Protein AF-A0A831WRN2-F1 (afdb_monomer_lite)

pLDDT: mean 83.91, std 13.07, range [43.44, 97.31]

Structure (mmCIF, N/CA/C/O backbone):
data_AF-A0A831WRN2-F1
#
_entry.id   AF-A0A831WRN2-F1
#
loop_
_atom_site.group_PDB
_atom_site.id
_atom_site.type_symbol
_atom_site.label_atom_id
_atom_site.label_alt_id
_atom_site.label_comp_id
_atom_site.label_asym_id
_atom_site.label_entity_id
_atom_site.label_seq_id
_atom_site.pdbx_PDB_ins_code
_atom_site.Cartn_x
_atom_site.Cartn_y
_atom_site.Cartn_z
_atom_site.occupancy
_atom_site.B_iso_or_equiv
_atom_site.auth_seq_id
_atom_site.auth_comp_id
_atom_site.auth_asym_id
_atom_site.auth_atom_id
_atom_site.pdbx_PDB_model_num
ATOM 1 N N . MET A 1 1 ? 3.976 18.367 -24.517 1.00 43.44 1 MET A N 1
ATOM 2 C CA . MET A 1 1 ? 3.892 17.268 -23.530 1.00 43.44 1 MET A CA 1
ATOM 3 C C . MET A 1 1 ? 2.485 17.280 -22.963 1.00 43.44 1 MET A C 1
ATOM 5 O O . MET A 1 1 ? 2.049 18.345 -22.553 1.00 43.44 1 MET A O 1
ATOM 9 N N . GLY A 1 2 ? 1.755 16.166 -23.034 1.00 56.31 2 GLY A N 1
ATOM 10 C CA . GLY A 1 2 ? 0.404 16.086 -22.470 1.00 56.31 2 GLY A CA 1
ATOM 11 C C . GLY A 1 2 ? 0.447 16.121 -20.943 1.00 56.31 2 GLY A C 1
ATOM 12 O O . GLY A 1 2 ? 1.352 15.547 -20.338 1.00 56.31 2 GLY A O 1
ATOM 13 N N . GLU A 1 3 ? -0.509 16.810 -20.330 1.00 64.31 3 GLU A N 1
ATOM 14 C CA . GLU A 1 3 ? -0.659 16.867 -18.879 1.00 64.31 3 GLU A CA 1
ATOM 15 C C . GLU A 1 3 ? -1.011 15.465 -18.352 1.00 64.31 3 GLU A C 1
ATOM 17 O O . GLU A 1 3 ? -1.988 14.845 -18.777 1.00 64.31 3 GLU A O 1
ATOM 22 N N . VAL A 1 4 ? -0.184 14.914 -17.460 1.00 64.31 4 VAL A N 1
ATOM 23 C CA . VAL A 1 4 ? -0.460 13.606 -16.853 1.00 64.31 4 VAL A CA 1
ATOM 24 C C . VAL A 1 4 ? -1.585 13.788 -15.839 1.00 64.31 4 VAL A C 1
ATOM 26 O O . VAL A 1 4 ? -1.354 14.272 -14.732 1.00 64.31 4 VAL A O 1
ATOM 29 N N . LEU A 1 5 ? -2.802 13.383 -16.210 1.00 68.38 5 LEU A N 1
ATOM 30 C CA . LEU A 1 5 ? -3.961 13.405 -15.319 1.00 68.38 5 LEU A CA 1
ATOM 31 C C . LEU A 1 5 ? -3.723 12.492 -14.109 1.00 68.38 5 LEU A C 1
ATOM 33 O O . LEU A 1 5 ? -3.653 11.267 -14.232 1.00 68.38 5 LEU A O 1
ATOM 37 N N . ARG A 1 6 ? -3.638 13.098 -12.925 1.00 71.69 6 ARG A N 1
ATOM 38 C CA . ARG A 1 6 ? -3.549 12.405 -11.635 1.00 71.69 6 ARG A CA 1
ATOM 39 C C . ARG A 1 6 ? -4.915 12.435 -10.967 1.00 71.69 6 ARG A C 1
ATOM 41 O O . ARG A 1 6 ? -5.541 13.489 -10.882 1.00 71.69 6 ARG A O 1
ATOM 48 N N . LYS A 1 7 ? -5.384 11.282 -10.486 1.00 81.31 7 LYS A N 1
ATOM 49 C CA . LYS A 1 7 ? -6.629 11.193 -9.710 1.00 81.31 7 LYS A CA 1
ATOM 50 C C . LYS A 1 7 ? -6.296 10.914 -8.255 1.00 81.31 7 LYS A C 1
ATOM 52 O O . LYS A 1 7 ? -5.617 9.933 -7.957 1.00 81.31 7 LYS A O 1
ATOM 57 N N . ILE A 1 8 ? -6.800 11.758 -7.361 1.00 82.50 8 ILE A N 1
ATOM 58 C CA . ILE A 1 8 ? -6.682 11.568 -5.915 1.00 82.50 8 ILE A CA 1
ATOM 59 C C . ILE A 1 8 ? -8.030 11.086 -5.393 1.00 82.50 8 ILE A C 1
ATOM 61 O O . ILE A 1 8 ? -9.056 11.724 -5.617 1.00 82.50 8 ILE A O 1
ATOM 65 N N . HIS A 1 9 ? -8.024 9.944 -4.711 1.00 85.25 9 HIS A N 1
ATOM 66 C CA . HIS A 1 9 ? -9.215 9.376 -4.086 1.00 85.25 9 HIS A CA 1
ATOM 67 C C . HIS A 1 9 ? -9.066 9.424 -2.570 1.00 85.25 9 HIS A C 1
ATOM 69 O O . HIS A 1 9 ? -8.009 9.065 -2.048 1.00 85.25 9 HIS A O 1
ATOM 75 N N . PHE A 1 10 ? -10.134 9.816 -1.877 1.00 86.94 10 PHE A N 1
ATOM 76 C CA . PHE A 1 10 ? -10.173 9.877 -0.420 1.00 86.94 10 PHE A CA 1
ATOM 77 C C . PHE A 1 10 ? -10.959 8.704 0.163 1.00 86.94 10 PHE A C 1
ATOM 79 O O . PHE A 1 10 ? -12.011 8.312 -0.350 1.00 86.94 10 PHE A O 1
ATOM 86 N N . TYR A 1 11 ? -10.440 8.157 1.255 1.00 89.88 11 TYR A N 1
ATOM 87 C CA . TYR A 1 11 ? -10.983 6.998 1.946 1.00 89.88 11 TYR A CA 1
ATOM 88 C C . TYR A 1 11 ? -11.046 7.262 3.445 1.00 89.88 11 TYR A C 1
ATOM 90 O O . TYR A 1 11 ? -10.141 7.883 3.993 1.00 89.88 11 TYR A O 1
ATOM 98 N N . GLN A 1 12 ? -12.073 6.753 4.111 1.00 91.00 12 GLN A N 1
ATOM 99 C CA . GLN A 1 12 ? -12.182 6.731 5.560 1.00 91.00 12 GLN A CA 1
ATOM 100 C C . GLN A 1 12 ? -11.511 5.474 6.112 1.00 91.00 12 GLN A C 1
ATOM 102 O O . GLN A 1 12 ? -11.745 4.370 5.618 1.00 91.00 12 GLN A O 1
ATOM 107 N N . VAL A 1 13 ? -10.719 5.644 7.165 1.00 91.31 13 VAL A N 1
ATOM 108 C CA . VAL A 1 13 ? -10.108 4.563 7.936 1.00 91.31 13 VAL A CA 1
ATOM 109 C C . VAL A 1 13 ? -10.985 4.275 9.154 1.00 91.31 13 VAL A C 1
ATOM 111 O O . VAL A 1 13 ? -11.385 5.180 9.885 1.00 91.31 13 VAL A O 1
ATOM 114 N N . VAL A 1 14 ? -11.320 3.009 9.368 1.00 93.25 14 VAL A N 1
ATOM 115 C CA . VAL A 1 14 ? -12.114 2.548 10.509 1.00 93.25 14 VAL A CA 1
ATOM 116 C C . VAL A 1 14 ? -11.396 1.374 11.151 1.00 93.25 14 VAL A C 1
ATOM 118 O O . VAL A 1 14 ? -11.059 0.402 10.480 1.00 93.25 14 VAL A O 1
ATOM 121 N N . TRP A 1 15 ? -11.185 1.447 12.460 1.00 94.94 15 TRP A N 1
ATOM 122 C CA . TRP A 1 15 ? -10.523 0.396 13.222 1.00 94.94 15 TRP A CA 1
ATOM 123 C C . TRP A 1 15 ? -11.564 -0.397 14.002 1.00 94.94 15 TRP A C 1
ATOM 125 O O . TRP A 1 15 ? -12.414 0.189 14.669 1.00 94.94 15 TRP A O 1
ATOM 135 N N . VAL A 1 16 ? -11.510 -1.721 13.912 1.00 95.94 16 VAL A N 1
ATOM 136 C CA . VAL A 1 16 ? -12.453 -2.626 14.573 1.00 95.94 16 VAL A CA 1
ATOM 137 C C . VAL A 1 16 ? -11.721 -3.352 15.690 1.00 95.94 16 VAL A C 1
ATOM 139 O O . VAL A 1 16 ? -10.750 -4.065 15.433 1.00 95.94 16 VAL A O 1
ATOM 142 N N . LYS A 1 17 ? -12.177 -3.170 16.927 1.00 95.56 17 LYS A N 1
ATOM 143 C CA . LYS A 1 17 ? -11.668 -3.874 18.108 1.00 95.56 17 LYS A CA 1
ATOM 144 C C . LYS A 1 17 ? -12.046 -5.356 18.098 1.00 95.56 17 LYS A C 1
ATOM 146 O O . LYS A 1 17 ? -12.903 -5.799 17.330 1.00 95.56 17 LYS A O 1
ATOM 151 N N . ASN A 1 18 ? -11.438 -6.127 18.995 1.00 90.50 18 ASN A N 1
ATOM 152 C CA . ASN A 1 18 ? -11.742 -7.550 19.170 1.00 90.50 18 ASN A CA 1
ATOM 153 C C . ASN A 1 18 ? -13.196 -7.813 19.583 1.00 90.50 18 ASN A C 1
ATOM 155 O O . ASN A 1 18 ? -13.799 -8.774 19.105 1.00 90.50 18 ASN A O 1
ATOM 159 N N . ASN A 1 19 ? -13.777 -6.918 20.383 1.00 92.19 19 ASN A N 1
ATOM 160 C CA . ASN A 1 19 ? -15.185 -6.957 20.783 1.00 92.19 19 ASN A CA 1
ATOM 161 C C . ASN A 1 19 ? -16.166 -6.481 19.686 1.00 92.19 19 ASN A C 1
ATOM 163 O O . ASN A 1 19 ? -17.372 -6.526 19.894 1.00 92.19 19 ASN A O 1
ATOM 167 N N . GLY A 1 20 ? -15.668 -6.041 18.523 1.00 93.12 20 GLY A N 1
ATOM 168 C CA . GLY A 1 20 ? -16.479 -5.558 17.402 1.00 93.12 20 GLY A CA 1
ATOM 169 C C . GLY A 1 20 ? -16.684 -4.041 17.353 1.00 93.12 20 GLY A C 1
ATOM 170 O O . GLY A 1 20 ? -17.152 -3.543 16.325 1.00 93.12 20 GLY A O 1
ATOM 171 N N . ASP A 1 21 ? -16.281 -3.299 18.388 1.00 94.94 21 ASP A N 1
ATOM 172 C CA . ASP A 1 21 ? -16.446 -1.845 18.423 1.00 94.94 21 ASP A CA 1
ATOM 173 C C . ASP A 1 21 ? -15.643 -1.162 17.317 1.00 94.94 21 ASP A C 1
ATOM 175 O O . ASP A 1 21 ? -14.472 -1.474 17.072 1.00 94.94 21 ASP A O 1
ATOM 179 N N . ARG A 1 22 ? -16.269 -0.174 16.674 1.00 93.81 22 ARG A N 1
ATOM 180 C CA . ARG A 1 22 ? -15.629 0.667 15.661 1.00 93.81 22 ARG A CA 1
ATOM 181 C C . ARG A 1 22 ? -15.100 1.931 16.307 1.00 93.81 22 ARG A C 1
ATOM 183 O O . ARG A 1 22 ? -15.864 2.706 16.873 1.00 93.81 22 ARG A O 1
ATOM 190 N N . ILE A 1 23 ? -13.799 2.157 16.181 1.00 92.38 23 ILE A N 1
ATOM 191 C CA . ILE A 1 23 ? -13.123 3.318 16.751 1.00 92.38 23 ILE A CA 1
ATOM 192 C C . ILE A 1 23 ? -12.290 4.053 15.705 1.00 92.38 23 ILE A C 1
ATOM 194 O O . ILE A 1 23 ? -11.900 3.511 14.668 1.00 92.38 23 ILE A O 1
ATOM 198 N N . GLN A 1 24 ? -11.996 5.309 16.019 1.00 88.81 24 GLN A N 1
ATOM 199 C CA . GLN A 1 24 ? -11.001 6.109 15.320 1.00 88.81 24 GLN A CA 1
ATOM 200 C C . GLN A 1 24 ? -9.694 6.084 16.113 1.00 88.81 24 GLN A C 1
ATOM 202 O O . GLN A 1 24 ? -9.701 6.043 17.346 1.00 88.81 24 GLN A O 1
ATOM 207 N N . LYS A 1 25 ? -8.567 6.080 15.405 1.00 90.12 25 LYS A N 1
ATOM 208 C CA . LYS A 1 25 ? -7.228 6.161 15.997 1.00 90.12 25 LYS A CA 1
ATOM 209 C C . LYS A 1 25 ? -6.577 7.462 15.553 1.00 90.12 25 LYS A C 1
ATOM 211 O O . LYS A 1 25 ? -6.910 7.993 14.501 1.00 90.12 25 LYS A O 1
ATOM 216 N N . ASN A 1 26 ? -5.664 7.979 16.366 1.00 87.25 26 ASN A N 1
ATOM 217 C CA . ASN A 1 26 ? -4.902 9.166 15.995 1.00 87.25 26 ASN A CA 1
ATOM 218 C C . ASN A 1 26 ? -3.859 8.835 14.915 1.00 87.25 26 ASN A C 1
ATOM 220 O O . ASN A 1 26 ? -3.516 7.670 14.696 1.00 87.25 26 ASN A O 1
ATOM 224 N N . ALA A 1 27 ? -3.338 9.873 14.260 1.00 83.69 27 ALA A N 1
ATOM 225 C CA . ALA A 1 27 ? -2.322 9.736 13.221 1.00 83.69 27 ALA A CA 1
ATOM 226 C C . ALA A 1 27 ? -1.100 8.939 13.717 1.00 83.69 27 ALA A C 1
ATOM 228 O O . ALA A 1 27 ? -0.675 7.997 13.054 1.00 83.69 27 ALA A O 1
ATOM 229 N N . GLN A 1 28 ? -0.616 9.221 14.934 1.00 87.75 28 GLN A N 1
ATOM 230 C CA . GLN A 1 28 ? 0.549 8.547 15.519 1.00 87.75 28 GLN A CA 1
ATOM 231 C C . GLN A 1 28 ? 0.400 7.023 15.592 1.00 87.75 28 GLN A C 1
ATOM 233 O O . GLN A 1 28 ? 1.336 6.298 15.264 1.00 87.75 28 GLN A O 1
ATOM 238 N N . PHE A 1 29 ? -0.766 6.521 16.002 1.00 90.94 29 PHE A N 1
ATOM 239 C CA . PHE A 1 29 ? -1.029 5.085 16.036 1.00 90.94 29 PHE A CA 1
ATOM 240 C C . PHE A 1 29 ? -0.893 4.466 14.642 1.00 90.94 29 PHE A C 1
ATOM 242 O O . PHE A 1 29 ? -0.238 3.438 14.486 1.00 90.94 29 PHE A O 1
ATOM 249 N N . ILE A 1 30 ? -1.473 5.109 13.623 1.00 89.81 30 ILE A N 1
ATOM 250 C CA . ILE A 1 30 ? -1.393 4.622 12.241 1.00 89.81 30 ILE A CA 1
ATOM 251 C C . ILE A 1 30 ? 0.050 4.658 11.749 1.00 89.81 30 ILE A C 1
ATOM 253 O O . ILE A 1 30 ? 0.515 3.683 11.165 1.00 89.81 30 ILE A O 1
ATOM 257 N N . HIS A 1 31 ? 0.774 5.743 12.025 1.00 88.50 31 HIS A N 1
ATOM 258 C CA . HIS A 1 31 ? 2.175 5.876 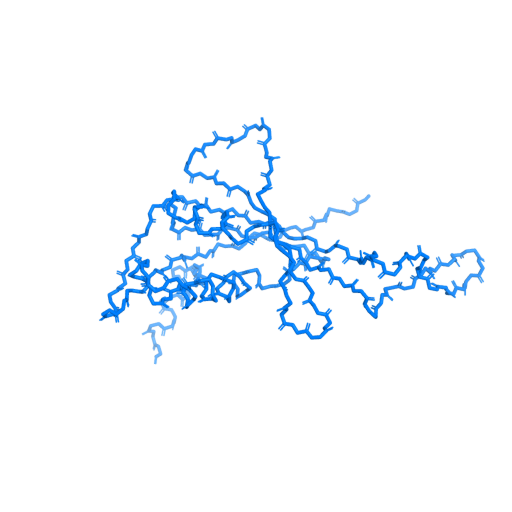11.644 1.00 88.50 31 HIS A CA 1
ATOM 259 C C . HIS A 1 31 ? 3.035 4.792 12.285 1.00 88.50 31 HIS A C 1
ATOM 261 O O . HIS A 1 31 ? 3.847 4.189 11.595 1.00 88.50 31 HIS A O 1
ATOM 267 N N . ASN A 1 32 ? 2.802 4.461 13.556 1.00 90.88 32 ASN A N 1
ATOM 268 C CA . ASN A 1 32 ? 3.500 3.363 14.218 1.00 90.88 32 ASN A CA 1
ATOM 269 C C . ASN A 1 32 ? 3.219 2.020 13.527 1.00 90.88 32 ASN A C 1
ATOM 271 O O . ASN A 1 32 ? 4.148 1.256 13.281 1.00 90.88 32 ASN A O 1
ATOM 275 N N . VAL A 1 33 ? 1.962 1.729 13.175 1.00 93.50 33 VAL A N 1
ATOM 276 C CA . VAL A 1 33 ? 1.613 0.505 12.433 1.00 93.50 33 VAL A CA 1
ATOM 277 C C . VAL A 1 33 ? 2.321 0.467 11.076 1.00 93.50 33 VAL A C 1
ATOM 279 O O . VAL A 1 33 ? 2.984 -0.515 10.759 1.00 93.50 33 VAL A O 1
ATOM 282 N N . LEU A 1 34 ? 2.234 1.543 10.290 1.00 92.12 34 LEU A N 1
ATOM 283 C CA . LEU A 1 34 ? 2.843 1.605 8.960 1.00 92.12 34 LEU A CA 1
ATOM 284 C C . LEU A 1 34 ? 4.371 1.540 9.014 1.00 92.12 34 LEU A C 1
ATOM 286 O O . LEU A 1 34 ? 4.966 0.878 8.170 1.00 92.12 34 LEU A O 1
ATOM 290 N N . SER A 1 35 ? 5.012 2.164 10.003 1.00 91.00 35 SER A N 1
ATOM 291 C CA . SER A 1 35 ? 6.465 2.096 10.194 1.00 91.00 35 SER A CA 1
ATOM 292 C C . SER A 1 35 ? 6.946 0.681 10.505 1.00 91.00 35 SER A C 1
ATOM 294 O O . SER A 1 35 ? 7.991 0.291 10.003 1.00 91.00 35 SER A O 1
ATOM 296 N N . ASN A 1 36 ? 6.175 -0.111 11.262 1.00 92.75 36 ASN A N 1
ATOM 297 C CA . ASN A 1 36 ? 6.520 -1.515 11.529 1.00 92.75 36 ASN A CA 1
ATOM 298 C C . ASN A 1 36 ? 6.401 -2.410 10.285 1.00 92.75 36 ASN A C 1
ATOM 300 O O . ASN A 1 36 ? 7.066 -3.437 10.203 1.00 92.75 36 ASN A O 1
ATOM 304 N N . ILE A 1 37 ? 5.562 -2.025 9.320 1.00 93.50 37 ILE A N 1
ATOM 305 C CA . ILE A 1 37 ? 5.396 -2.727 8.037 1.00 93.50 37 ILE A CA 1
ATOM 306 C C . ILE A 1 37 ? 6.423 -2.233 7.000 1.00 93.50 37 ILE A C 1
ATOM 308 O O . ILE A 1 37 ? 6.789 -2.958 6.077 1.00 93.50 37 ILE A O 1
ATOM 312 N N . SER A 1 38 ? 6.868 -0.981 7.125 1.00 92.44 38 SER A N 1
ATOM 313 C CA . SER A 1 38 ? 7.714 -0.308 6.138 1.00 92.44 38 SER A CA 1
ATOM 314 C C . SER A 1 38 ? 9.114 -0.919 6.040 1.00 92.44 38 SER A C 1
ATOM 316 O O . SER A 1 38 ? 9.645 -1.465 7.003 1.00 92.44 38 SER A O 1
ATOM 318 N N . GLY A 1 39 ? 9.733 -0.791 4.865 1.00 89.00 39 GLY A N 1
ATOM 319 C CA . GLY A 1 39 ? 11.089 -1.282 4.597 1.00 89.00 39 GLY A CA 1
ATOM 320 C C . GLY A 1 39 ? 11.181 -2.789 4.338 1.00 89.00 39 GLY A C 1
ATOM 321 O O . GLY A 1 39 ? 12.273 -3.299 4.100 1.00 89.00 39 GLY A O 1
ATOM 322 N N . GLN A 1 40 ? 10.055 -3.502 4.351 1.00 88.62 40 GLN A N 1
ATOM 323 C CA . GLN A 1 40 ? 9.996 -4.938 4.093 1.00 88.62 40 GLN A CA 1
ATOM 324 C C . GLN A 1 40 ? 9.533 -5.222 2.658 1.00 88.62 40 GLN A C 1
ATOM 326 O O . GLN A 1 40 ? 8.678 -4.516 2.117 1.00 88.62 40 GLN A O 1
ATOM 331 N N . LEU A 1 41 ? 10.081 -6.280 2.051 1.00 87.94 41 LEU A N 1
ATOM 332 C CA . LEU A 1 41 ? 9.567 -6.861 0.809 1.00 87.94 41 LEU A CA 1
ATOM 333 C C . LEU A 1 41 ? 8.488 -7.880 1.162 1.00 87.94 41 LEU A C 1
ATOM 335 O O . LEU A 1 41 ? 8.775 -8.909 1.769 1.00 87.94 41 LEU A O 1
ATOM 339 N N . ILE A 1 42 ? 7.245 -7.580 0.797 1.00 87.69 42 ILE A N 1
ATOM 340 C CA . ILE A 1 42 ? 6.081 -8.333 1.253 1.00 87.69 42 ILE A CA 1
ATOM 341 C C . ILE A 1 42 ? 5.487 -9.094 0.063 1.00 87.69 42 ILE A C 1
ATOM 343 O O . ILE A 1 42 ? 4.918 -8.461 -0.834 1.00 87.69 42 ILE A O 1
ATOM 347 N N . PRO A 1 43 ? 5.610 -10.432 0.021 1.00 84.56 43 PRO A N 1
ATOM 348 C CA . PRO A 1 43 ? 5.043 -11.230 -1.054 1.00 84.56 43 PRO A CA 1
ATOM 349 C C . PRO A 1 43 ? 3.521 -11.255 -0.922 1.00 84.56 43 PRO A C 1
ATOM 351 O O . PRO A 1 43 ? 2.980 -11.661 0.106 1.00 84.56 43 PRO A O 1
ATOM 354 N N . LYS A 1 44 ? 2.813 -10.809 -1.960 1.00 74.62 44 LYS A N 1
ATOM 355 C CA . LYS A 1 44 ? 1.347 -10.895 -2.011 1.00 74.62 44 LYS A CA 1
ATOM 356 C C . LYS A 1 44 ? 0.877 -12.152 -2.760 1.00 74.62 44 LYS A C 1
ATOM 358 O O . LYS A 1 44 ? -0.225 -12.640 -2.512 1.00 74.62 44 LYS A O 1
ATOM 363 N N . ASN A 1 45 ? 1.713 -12.653 -3.666 1.00 71.88 45 ASN A N 1
ATOM 364 C CA . ASN A 1 45 ? 1.527 -13.804 -4.550 1.00 71.88 45 ASN A CA 1
ATOM 365 C C . ASN A 1 45 ? 2.843 -14.046 -5.321 1.00 71.88 45 ASN A C 1
ATOM 367 O O . ASN A 1 45 ? 3.746 -13.212 -5.238 1.00 71.88 45 ASN A O 1
ATOM 371 N N . ASP A 1 46 ? 2.948 -15.152 -6.069 1.00 65.38 46 ASP A N 1
ATOM 372 C CA . ASP A 1 46 ? 4.196 -15.605 -6.722 1.00 65.38 46 ASP A CA 1
ATOM 373 C C . ASP A 1 46 ? 4.858 -14.571 -7.659 1.00 65.38 46 ASP A C 1
ATOM 375 O O . ASP A 1 46 ? 6.051 -14.681 -7.940 1.00 65.38 46 ASP A O 1
ATOM 379 N N . ASP A 1 47 ? 4.113 -13.544 -8.093 1.00 68.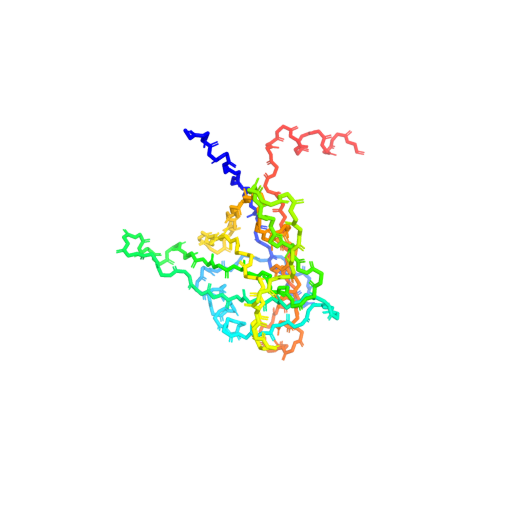38 47 ASP A N 1
ATOM 380 C CA . ASP A 1 47 ? 4.564 -12.547 -9.072 1.00 68.38 47 ASP A CA 1
ATOM 381 C C . ASP A 1 47 ? 4.478 -11.080 -8.592 1.00 68.38 47 ASP A C 1
ATOM 383 O O . ASP A 1 47 ? 4.844 -10.166 -9.338 1.00 68.38 47 ASP A O 1
ATOM 387 N N . GLU A 1 48 ? 3.994 -10.804 -7.369 1.00 76.56 48 GLU A N 1
ATOM 388 C CA . GLU A 1 48 ? 3.943 -9.432 -6.831 1.00 76.56 48 GLU A CA 1
ATOM 389 C C . GLU A 1 48 ? 4.632 -9.301 -5.470 1.00 76.56 48 GLU A C 1
ATOM 391 O O . GLU A 1 48 ? 4.141 -9.776 -4.441 1.00 76.56 48 GLU A O 1
ATOM 396 N N . LEU A 1 49 ? 5.721 -8.530 -5.454 1.00 88.81 49 LEU A N 1
ATOM 397 C CA . LEU A 1 49 ? 6.325 -8.018 -4.230 1.00 88.81 49 LEU A CA 1
ATOM 398 C C . LEU A 1 49 ? 5.799 -6.608 -3.961 1.00 88.81 49 LEU A C 1
ATOM 400 O O . LEU A 1 49 ? 5.813 -5.745 -4.842 1.00 88.81 49 LEU A O 1
ATOM 404 N N . LEU A 1 50 ? 5.328 -6.365 -2.742 1.00 92.00 50 LEU A N 1
ATOM 405 C CA . LEU A 1 50 ? 4.976 -5.031 -2.275 1.00 92.00 50 LEU A CA 1
ATOM 406 C C . LEU A 1 50 ? 6.100 -4.456 -1.424 1.00 92.00 50 LEU A C 1
ATOM 408 O O . LEU A 1 50 ? 6.686 -5.153 -0.602 1.00 92.00 50 LEU A O 1
ATOM 412 N N . TYR A 1 51 ? 6.349 -3.165 -1.599 1.00 93.50 51 TYR A N 1
ATOM 413 C CA . TYR A 1 51 ? 7.278 -2.407 -0.777 1.00 93.50 51 TYR A CA 1
ATOM 414 C C . TYR A 1 51 ? 6.587 -1.142 -0.279 1.00 93.50 51 TYR A C 1
ATOM 416 O O . TYR A 1 51 ? 6.046 -0.373 -1.075 1.00 93.50 51 TYR A O 1
ATOM 424 N N . LEU A 1 52 ? 6.558 -0.957 1.039 1.00 94.06 52 LEU A N 1
ATOM 425 C CA . LEU A 1 52 ? 5.986 0.215 1.696 1.00 94.06 52 LEU A CA 1
ATOM 426 C C . LEU A 1 52 ? 7.112 1.031 2.325 1.00 94.06 52 LEU A C 1
ATOM 428 O O . LEU A 1 52 ? 7.968 0.477 3.010 1.00 94.06 52 LEU A O 1
ATOM 432 N N . GLU A 1 53 ? 7.078 2.347 2.154 1.00 92.81 53 GLU A N 1
ATOM 433 C CA . GLU A 1 53 ? 8.042 3.240 2.790 1.00 92.81 53 GLU A CA 1
ATOM 434 C C . GLU A 1 53 ? 7.447 4.625 3.083 1.00 92.81 53 GLU A C 1
ATOM 436 O O . GLU A 1 53 ? 6.532 5.081 2.381 1.00 92.81 53 GLU A O 1
ATOM 441 N N . PRO A 1 54 ? 7.958 5.327 4.109 1.00 89.50 54 PRO A N 1
ATOM 442 C CA . PRO A 1 54 ? 7.666 6.740 4.292 1.00 89.50 54 PRO A CA 1
ATOM 443 C C . PRO A 1 54 ? 8.219 7.548 3.113 1.00 89.50 54 PRO A C 1
ATOM 445 O O . PRO A 1 54 ? 9.343 7.336 2.661 1.00 89.50 54 PRO A O 1
ATOM 448 N N . TYR A 1 55 ? 7.437 8.508 2.626 1.00 84.31 55 TYR A N 1
ATOM 449 C CA . TYR A 1 55 ? 7.868 9.420 1.575 1.00 84.31 55 TYR A CA 1
ATOM 450 C C . TYR A 1 55 ? 8.330 10.731 2.212 1.00 84.31 55 TYR A C 1
ATOM 452 O O . TYR A 1 55 ? 7.517 11.515 2.706 1.00 84.31 55 TYR A O 1
ATOM 460 N N . GLN A 1 56 ? 9.644 10.961 2.233 1.00 72.00 56 GLN A N 1
ATOM 461 C CA . GLN A 1 56 ? 10.211 12.191 2.784 1.00 72.00 56 GLN A CA 1
ATOM 462 C C . GLN A 1 56 ? 9.857 13.378 1.882 1.00 72.00 56 GLN A C 1
ATOM 464 O O . GLN A 1 56 ? 10.444 13.565 0.819 1.00 72.00 56 GLN A O 1
ATOM 469 N N . GLN A 1 57 ? 8.893 14.191 2.312 1.00 64.94 57 GLN A N 1
ATOM 470 C CA . GLN A 1 57 ? 8.633 15.497 1.716 1.00 64.94 57 GLN A CA 1
ATOM 471 C C . GLN A 1 57 ? 9.342 16.580 2.530 1.00 64.94 57 GLN A C 1
ATOM 473 O O . GLN A 1 57 ? 9.188 16.659 3.746 1.00 64.94 57 GLN A O 1
ATOM 478 N N . THR A 1 58 ? 10.106 17.430 1.850 1.00 53.00 58 THR A N 1
ATOM 479 C CA . THR A 1 58 ? 10.996 18.425 2.465 1.00 53.00 58 THR A CA 1
ATOM 480 C C . THR A 1 58 ? 10.293 19.709 2.926 1.00 53.00 58 THR A C 1
ATOM 482 O O . THR A 1 58 ? 10.942 20.556 3.530 1.00 53.00 58 THR A O 1
ATOM 485 N N . THR A 1 59 ? 8.987 19.881 2.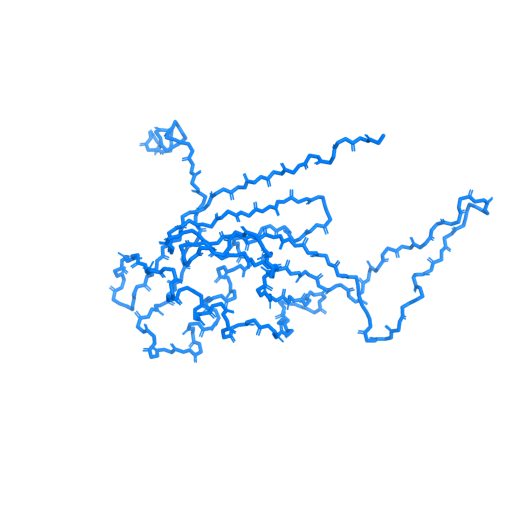671 1.00 52.31 59 THR A N 1
ATOM 486 C CA . THR A 1 59 ? 8.299 21.182 2.840 1.00 52.31 59 THR A CA 1
ATOM 487 C C . THR A 1 59 ? 6.939 21.155 3.552 1.00 52.31 59 THR A C 1
ATOM 489 O O . THR A 1 59 ? 6.400 22.221 3.833 1.00 52.31 59 THR A O 1
ATOM 492 N N . LEU A 1 60 ? 6.371 19.986 3.883 1.00 50.50 60 LEU A N 1
ATOM 493 C CA . LEU A 1 60 ? 5.011 19.865 4.452 1.00 50.50 60 LEU A CA 1
ATOM 494 C C . LEU A 1 60 ? 4.937 18.977 5.707 1.00 50.50 60 LEU A C 1
ATOM 496 O O . LEU A 1 60 ? 3.899 18.376 5.978 1.00 50.50 60 LEU A O 1
ATOM 500 N N . SER A 1 61 ? 6.017 18.881 6.488 1.00 52.06 61 SER A N 1
ATOM 501 C CA . SER A 1 61 ? 6.060 18.045 7.695 1.00 52.06 61 SER A CA 1
ATOM 502 C C . SER A 1 61 ? 5.178 18.611 8.821 1.00 52.06 61 SER A C 1
ATOM 504 O O . SER A 1 61 ? 5.656 19.247 9.758 1.00 52.06 61 SER A O 1
ATOM 506 N N . ASN A 1 62 ? 3.873 18.384 8.734 1.00 60.41 62 ASN A N 1
ATOM 507 C CA . ASN A 1 62 ? 2.944 18.509 9.847 1.00 60.41 62 ASN A CA 1
ATOM 508 C C . ASN A 1 62 ? 2.725 17.110 10.448 1.00 60.41 62 ASN A C 1
ATOM 510 O O . ASN A 1 62 ? 2.501 16.147 9.720 1.00 60.41 62 ASN A O 1
ATOM 514 N N . SER A 1 63 ? 2.739 16.991 11.775 1.00 63.75 63 SER A N 1
ATOM 515 C CA . SER A 1 63 ? 2.420 15.747 12.490 1.00 63.75 63 SER A CA 1
ATOM 516 C C . SER A 1 63 ? 1.013 15.202 12.194 1.00 63.75 63 SER A C 1
ATOM 518 O O . SER A 1 63 ? 0.764 14.017 12.402 1.00 63.75 63 SER A O 1
ATOM 520 N N . ALA A 1 64 ? 0.101 16.035 11.684 1.00 64.44 64 ALA A N 1
ATOM 521 C CA . ALA A 1 64 ? -1.252 15.643 11.294 1.00 64.44 64 ALA A CA 1
ATOM 522 C C . ALA A 1 64 ? -1.336 14.923 9.934 1.00 64.44 64 ALA A C 1
ATOM 524 O O . ALA A 1 64 ? -2.380 14.341 9.631 1.00 64.44 64 ALA A O 1
ATOM 525 N N . GLY A 1 65 ? -0.285 14.978 9.107 1.00 72.50 65 GLY A N 1
ATOM 526 C CA . GLY A 1 65 ? -0.291 14.441 7.748 1.00 72.50 65 GLY A CA 1
ATOM 527 C C . GLY A 1 65 ? 1.059 13.860 7.344 1.00 72.50 65 GLY A C 1
ATOM 528 O O . GLY A 1 65 ? 2.012 14.612 7.170 1.00 72.50 65 GLY A O 1
ATOM 529 N N . GLN A 1 66 ? 1.142 12.542 7.144 1.00 84.12 66 GLN A N 1
ATOM 530 C CA . GLN A 1 66 ? 2.362 11.912 6.618 1.00 84.12 66 GLN A CA 1
ATOM 531 C C . GLN A 1 66 ? 2.122 11.252 5.269 1.00 84.12 66 GLN A C 1
ATOM 533 O O . GLN A 1 66 ? 1.105 10.585 5.048 1.00 84.12 66 GLN A O 1
ATOM 538 N N . PHE A 1 67 ? 3.101 11.436 4.387 1.00 87.00 67 PHE A N 1
ATOM 539 C CA . PHE A 1 67 ? 3.137 10.866 3.053 1.00 87.00 67 PHE A CA 1
ATOM 540 C C . PHE A 1 67 ? 3.872 9.533 3.066 1.00 87.00 67 PHE A C 1
ATOM 542 O O . PHE A 1 67 ? 4.895 9.354 3.727 1.00 87.00 67 PHE A O 1
ATOM 549 N N . TYR A 1 68 ? 3.355 8.611 2.278 1.00 90.62 68 TYR A N 1
ATOM 550 C CA . TYR A 1 68 ? 3.881 7.275 2.109 1.00 90.62 68 TYR A CA 1
ATOM 551 C C . TYR A 1 68 ? 3.891 6.915 0.634 1.00 90.62 68 TYR A C 1
ATOM 553 O O . TYR A 1 68 ? 3.131 7.453 -0.180 1.00 90.62 68 TYR A O 1
ATOM 561 N N . ARG A 1 69 ? 4.740 5.952 0.306 1.00 91.88 69 ARG A N 1
ATOM 562 C CA . ARG A 1 69 ? 4.797 5.324 -1.002 1.00 91.88 69 ARG A CA 1
ATOM 563 C C . ARG A 1 69 ? 4.592 3.830 -0.827 1.00 91.88 69 ARG A C 1
ATOM 565 O O . ARG A 1 69 ? 5.230 3.207 0.015 1.00 91.88 69 ARG A O 1
ATOM 572 N N . ILE A 1 70 ? 3.685 3.270 -1.618 1.00 92.94 70 ILE A N 1
ATOM 573 C CA . ILE A 1 70 ? 3.558 1.827 -1.796 1.00 92.94 70 ILE A CA 1
ATOM 574 C C . ILE A 1 70 ? 3.909 1.495 -3.237 1.00 92.94 70 ILE A C 1
ATOM 576 O O . ILE A 1 70 ? 3.390 2.110 -4.169 1.00 92.94 70 ILE A O 1
ATOM 580 N N . SER A 1 71 ? 4.766 0.506 -3.418 1.00 92.00 71 SER A N 1
ATOM 581 C CA . SER A 1 71 ? 5.254 0.096 -4.724 1.00 92.00 71 SER A CA 1
ATOM 582 C C . SER A 1 71 ? 4.980 -1.373 -4.958 1.00 92.00 71 SER A C 1
ATOM 584 O O . SER A 1 71 ? 5.062 -2.185 -4.037 1.00 92.00 71 SER A O 1
ATOM 586 N N . LYS A 1 72 ? 4.650 -1.708 -6.204 1.00 91.62 72 LYS A N 1
ATOM 587 C CA . LYS A 1 72 ? 4.734 -3.075 -6.710 1.00 91.62 72 LYS A CA 1
ATOM 588 C C . LYS A 1 72 ? 6.102 -3.235 -7.366 1.00 91.62 72 LYS A C 1
ATOM 590 O O . LYS A 1 72 ? 6.510 -2.370 -8.136 1.00 91.62 72 LYS A O 1
ATOM 595 N N . ILE A 1 73 ? 6.792 -4.323 -7.056 1.00 91.25 73 ILE A N 1
ATOM 596 C CA . ILE A 1 73 ? 8.029 -4.724 -7.718 1.00 91.25 73 ILE A CA 1
ATOM 597 C C . ILE A 1 73 ? 7.701 -5.960 -8.541 1.00 91.25 73 ILE A C 1
ATOM 599 O O . ILE A 1 73 ? 7.308 -6.995 -7.999 1.00 91.25 73 ILE A O 1
ATOM 603 N N . ARG A 1 74 ? 7.815 -5.820 -9.859 1.00 88.69 74 ARG A N 1
ATOM 604 C CA . ARG A 1 74 ? 7.574 -6.891 -10.822 1.00 88.69 74 ARG A CA 1
ATOM 605 C C . ARG A 1 74 ? 8.918 -7.419 -11.312 1.00 88.69 74 ARG A C 1
ATOM 607 O O . ARG A 1 74 ? 9.694 -6.660 -11.881 1.00 88.69 74 ARG A O 1
ATOM 614 N N . THR A 1 75 ? 9.178 -8.703 -11.093 1.00 87.06 75 THR A N 1
ATOM 615 C CA . THR A 1 75 ? 10.417 -9.393 -11.506 1.00 87.06 75 THR A CA 1
ATOM 616 C C . THR A 1 75 ? 10.205 -10.335 -12.697 1.00 87.06 75 THR A C 1
ATOM 618 O O . THR A 1 75 ? 11.161 -10.888 -13.227 1.00 87.06 75 THR A O 1
ATOM 621 N N . ARG A 1 76 ? 8.954 -10.509 -13.144 1.00 85.50 76 ARG A N 1
ATOM 622 C CA . ARG A 1 76 ? 8.534 -11.363 -14.270 1.00 85.50 76 ARG A CA 1
ATOM 623 C C . ARG A 1 76 ? 7.618 -10.591 -15.216 1.00 85.50 76 ARG A C 1
ATOM 625 O O . ARG A 1 76 ? 7.135 -9.526 -14.847 1.00 85.50 76 ARG A O 1
ATOM 632 N N . ASP A 1 77 ? 7.385 -11.100 -16.425 1.00 85.75 77 ASP A N 1
ATOM 633 C CA . ASP A 1 77 ? 6.527 -10.456 -17.439 1.00 85.75 77 ASP A CA 1
ATOM 634 C C . ASP A 1 77 ? 6.842 -8.965 -17.628 1.00 85.75 77 ASP A C 1
ATOM 636 O O . ASP A 1 77 ? 5.971 -8.085 -17.630 1.00 85.75 77 ASP A O 1
ATOM 640 N N . LEU A 1 78 ? 8.137 -8.672 -17.692 1.00 88.56 78 LEU A N 1
ATOM 641 C CA . LEU A 1 78 ? 8.661 -7.325 -17.815 1.00 88.56 78 LEU A CA 1
ATOM 642 C C . LEU A 1 78 ? 8.358 -6.753 -19.208 1.00 88.56 78 LEU A C 1
ATOM 644 O O . LEU A 1 78 ? 8.344 -7.498 -20.190 1.00 88.56 78 LEU A O 1
ATOM 648 N N . PRO A 1 79 ? 8.127 -5.433 -19.326 1.00 89.69 79 PRO A N 1
ATOM 649 C CA . PRO A 1 79 ? 7.972 -4.814 -20.634 1.00 89.69 79 PRO A CA 1
ATOM 650 C C . PRO A 1 79 ? 9.250 -4.993 -21.460 1.00 89.69 79 PRO A C 1
ATOM 652 O O . PRO A 1 79 ? 10.346 -5.075 -20.913 1.00 89.69 79 PRO A O 1
ATOM 655 N N . LEU A 1 80 ? 9.112 -5.033 -22.781 1.00 93.56 80 LEU A N 1
ATOM 656 C CA . LEU A 1 80 ? 10.246 -5.126 -23.698 1.00 93.56 80 LEU A CA 1
ATOM 657 C C . LEU A 1 80 ? 10.742 -3.728 -24.082 1.00 93.56 80 LEU A C 1
ATOM 659 O O . LEU A 1 80 ? 9.969 -2.770 -24.151 1.00 93.56 80 LEU A O 1
ATOM 663 N N . LYS A 1 81 ? 12.036 -3.620 -24.379 1.00 94.44 81 LYS A N 1
ATOM 664 C CA . LYS A 1 81 ? 12.599 -2.482 -25.108 1.00 94.44 81 LYS A CA 1
ATOM 665 C C . LYS A 1 81 ? 12.110 -2.557 -26.552 1.00 94.44 81 LYS A C 1
ATOM 667 O O . LYS A 1 81 ? 12.114 -3.634 -27.139 1.00 94.44 81 LYS A O 1
ATOM 672 N N . PHE A 1 82 ? 11.737 -1.419 -27.128 1.00 95.75 82 PHE A N 1
ATOM 673 C CA . PHE A 1 82 ? 11.449 -1.300 -28.556 1.00 95.75 82 PHE A CA 1
ATOM 674 C C . PHE A 1 82 ? 12.441 -0.322 -29.185 1.00 95.75 82 PHE A C 1
ATOM 676 O O . PHE A 1 82 ? 12.465 0.857 -28.826 1.00 95.75 82 PHE A O 1
ATOM 683 N N . ASP A 1 83 ? 13.271 -0.803 -30.107 1.00 95.50 83 ASP A N 1
ATOM 684 C CA . ASP A 1 83 ? 14.158 0.046 -30.900 1.00 95.50 83 ASP A CA 1
ATOM 685 C C . ASP A 1 83 ? 13.346 0.661 -32.046 1.00 95.50 83 ASP A C 1
ATOM 687 O O . ASP A 1 83 ? 13.014 -0.010 -33.023 1.00 95.50 83 ASP A O 1
ATOM 691 N N . ALA A 1 84 ? 13.021 1.951 -31.938 1.00 96.75 84 ALA A N 1
ATOM 692 C CA . ALA A 1 84 ? 12.211 2.650 -32.936 1.00 96.75 84 ALA A CA 1
ATOM 693 C C . ALA A 1 84 ? 12.884 2.755 -34.319 1.00 96.75 84 ALA A C 1
ATOM 695 O O . ALA A 1 84 ? 12.187 2.897 -35.324 1.00 96.75 84 ALA A O 1
ATOM 696 N N . THR A 1 85 ? 14.217 2.672 -34.381 1.00 96.38 85 THR A N 1
ATOM 697 C CA . THR A 1 85 ? 14.982 2.762 -35.633 1.00 96.38 85 THR A CA 1
ATOM 698 C C . THR A 1 85 ? 15.002 1.415 -36.342 1.00 96.38 85 THR A C 1
ATOM 700 O O . THR A 1 85 ? 14.766 1.342 -37.546 1.00 96.38 85 THR A O 1
ATOM 703 N N . LYS A 1 86 ? 15.252 0.340 -35.587 1.00 96.19 86 LYS A N 1
ATOM 704 C CA . LYS A 1 86 ? 15.315 -1.031 -36.118 1.00 96.19 86 LYS A CA 1
ATOM 705 C C . LYS A 1 86 ? 13.950 -1.716 -36.196 1.00 96.19 86 LYS A C 1
ATOM 707 O O . LYS A 1 86 ? 13.834 -2.737 -36.863 1.00 96.19 86 LYS A O 1
ATOM 712 N N . LYS A 1 87 ? 12.926 -1.138 -35.557 1.00 95.31 87 LYS A N 1
ATOM 713 C CA . LYS A 1 87 ? 11.579 -1.706 -35.383 1.00 95.31 87 LYS A CA 1
ATOM 714 C C . LYS A 1 87 ? 11.614 -3.105 -34.763 1.00 95.31 87 LYS A C 1
ATOM 716 O O . LYS A 1 87 ? 10.885 -3.991 -35.199 1.00 95.31 87 LYS A O 1
ATOM 721 N N . ASP A 1 88 ? 12.462 -3.283 -33.757 1.00 97.31 88 ASP A N 1
ATOM 722 C CA . ASP A 1 88 ? 12.702 -4.575 -33.114 1.00 97.31 88 ASP A CA 1
ATOM 723 C C . ASP A 1 88 ? 12.467 -4.505 -31.601 1.00 97.31 88 ASP A C 1
ATOM 725 O O . ASP A 1 88 ? 12.574 -3.435 -30.990 1.00 97.31 88 ASP A O 1
ATOM 729 N N . ILE A 1 89 ? 12.137 -5.649 -31.006 1.00 96.38 89 ILE A N 1
ATOM 730 C CA . ILE A 1 89 ? 11.907 -5.810 -29.572 1.00 96.38 89 ILE A CA 1
ATOM 731 C C . ILE A 1 89 ? 13.047 -6.589 -28.923 1.00 96.38 89 ILE A C 1
ATOM 733 O O . ILE A 1 89 ? 13.541 -7.573 -29.459 1.00 96.38 89 ILE A O 1
ATOM 737 N N . SER A 1 90 ? 13.440 -6.186 -27.720 1.00 95.44 90 SER A N 1
ATOM 738 C CA . SER A 1 90 ? 14.387 -6.955 -26.908 1.00 95.44 90 SER A CA 1
ATOM 739 C C . SER A 1 90 ? 14.009 -6.926 -25.428 1.00 95.44 90 SER A C 1
ATOM 741 O O . SER A 1 90 ? 13.332 -5.994 -24.984 1.00 95.44 90 SER A O 1
ATOM 743 N N . PRO A 1 91 ? 14.407 -7.938 -24.638 1.00 92.62 91 PRO A N 1
ATOM 744 C CA . PRO A 1 91 ? 14.198 -7.922 -23.195 1.00 92.62 91 PRO A CA 1
ATOM 745 C C . PRO A 1 91 ? 14.822 -6.692 -22.525 1.00 92.62 91 PRO A C 1
ATOM 747 O O . PRO A 1 91 ? 15.794 -6.104 -23.015 1.00 92.62 91 PRO A O 1
ATOM 750 N N . LEU A 1 92 ? 14.276 -6.302 -21.370 1.00 90.12 92 LEU A N 1
ATOM 751 C CA . LEU A 1 92 ? 14.995 -5.391 -20.487 1.00 90.12 92 LEU A CA 1
ATOM 752 C C . LEU A 1 92 ? 16.270 -6.079 -19.989 1.00 90.12 92 LEU A C 1
ATOM 754 O O . LEU A 1 92 ? 16.256 -7.253 -19.639 1.00 90.12 92 LEU A O 1
ATOM 758 N N . ASP A 1 93 ? 17.362 -5.322 -19.971 1.00 89.38 93 ASP A N 1
ATOM 759 C CA . ASP A 1 93 ? 18.650 -5.788 -19.458 1.00 89.38 93 ASP A CA 1
ATOM 760 C C . ASP A 1 93 ? 18.686 -5.454 -17.966 1.00 89.38 93 ASP A C 1
ATOM 762 O O . ASP A 1 93 ? 19.123 -4.370 -17.581 1.00 89.38 93 ASP A O 1
ATOM 766 N N . LEU A 1 94 ? 18.047 -6.311 -17.169 1.00 89.19 94 LEU A N 1
ATOM 767 C CA . LEU A 1 94 ? 17.981 -6.215 -15.713 1.00 89.19 94 LEU A CA 1
ATOM 768 C C . LEU A 1 94 ? 18.748 -7.384 -15.108 1.00 89.19 94 LEU A C 1
ATOM 770 O O . LEU A 1 94 ? 18.720 -8.495 -15.637 1.00 89.19 94 LEU A O 1
ATOM 774 N N . LYS A 1 95 ? 19.400 -7.140 -13.974 1.00 92.19 95 LYS A N 1
ATOM 775 C CA . LYS A 1 95 ? 20.030 -8.202 -13.183 1.00 92.19 95 LYS A CA 1
ATOM 776 C C . LYS A 1 95 ? 18.969 -9.042 -12.470 1.00 92.19 95 LYS A C 1
ATOM 778 O O . LYS A 1 95 ? 17.872 -8.562 -12.207 1.00 92.19 95 LYS A O 1
ATOM 783 N N . ASP A 1 96 ? 19.330 -10.253 -12.047 1.00 87.06 96 ASP A N 1
ATOM 784 C CA . ASP A 1 96 ? 18.403 -11.207 -11.407 1.00 87.06 96 ASP A CA 1
ATOM 785 C C . ASP A 1 96 ? 17.734 -10.687 -10.120 1.00 87.06 96 ASP A C 1
ATOM 787 O O . ASP A 1 96 ? 16.677 -11.170 -9.718 1.00 87.06 96 ASP A O 1
ATOM 791 N N . TYR A 1 97 ? 18.350 -9.706 -9.457 1.00 86.69 97 TYR A N 1
ATOM 792 C CA . TYR A 1 97 ? 17.827 -9.068 -8.246 1.00 86.69 97 TYR A CA 1
ATOM 793 C C . TYR A 1 97 ? 17.089 -7.746 -8.520 1.00 86.69 97 TYR A C 1
ATOM 795 O O . TYR A 1 97 ? 16.630 -7.088 -7.584 1.00 86.69 97 TYR A O 1
ATOM 803 N N . GLU A 1 98 ? 17.007 -7.320 -9.780 1.00 90.75 98 GLU A N 1
ATOM 804 C CA . GLU A 1 98 ? 16.331 -6.097 -10.200 1.00 90.75 98 GLU A CA 1
ATOM 805 C C . GLU A 1 98 ? 14.908 -6.402 -10.684 1.00 90.75 98 GLU A C 1
ATOM 807 O O . GLU A 1 98 ? 14.574 -7.493 -11.140 1.00 90.75 98 GLU A O 1
ATOM 812 N N . GLY A 1 99 ? 14.034 -5.407 -10.579 1.00 89.88 99 GLY A N 1
ATOM 813 C CA . GLY A 1 99 ? 12.654 -5.514 -11.025 1.00 89.88 99 GLY A CA 1
ATOM 814 C C . GLY A 1 99 ? 12.087 -4.146 -11.358 1.00 89.88 99 GLY A C 1
ATOM 815 O O . GLY A 1 99 ? 12.628 -3.109 -10.967 1.00 89.88 99 GLY A O 1
ATOM 816 N N . LEU A 1 100 ? 10.973 -4.135 -12.082 1.00 90.69 100 LEU A N 1
ATOM 817 C CA . LEU A 1 100 ? 10.275 -2.900 -12.391 1.00 90.69 100 LEU A CA 1
ATOM 818 C C . LEU A 1 100 ? 9.566 -2.382 -11.135 1.00 90.69 100 LEU A C 1
ATOM 820 O O . LEU A 1 100 ? 8.685 -3.051 -10.594 1.00 90.69 100 LEU A O 1
ATOM 824 N N . PHE A 1 101 ? 9.956 -1.187 -10.690 1.00 90.56 101 PHE A N 1
ATOM 825 C CA . PHE A 1 101 ? 9.414 -0.518 -9.510 1.00 90.56 101 PHE A CA 1
ATOM 826 C C . PHE A 1 101 ? 8.272 0.427 -9.904 1.00 90.56 101 PHE A C 1
ATOM 828 O O . PHE A 1 101 ? 8.490 1.452 -10.549 1.00 90.56 101 PHE A O 1
ATOM 835 N N . GLU A 1 102 ? 7.049 0.087 -9.505 1.00 90.50 102 GLU A N 1
ATOM 836 C CA . GLU A 1 102 ? 5.808 0.767 -9.895 1.00 90.50 102 GLU A CA 1
ATOM 837 C C . GLU A 1 102 ? 5.163 1.443 -8.665 1.00 90.50 102 GLU A C 1
ATOM 839 O O . GLU A 1 102 ? 4.369 0.806 -7.964 1.00 90.50 102 GLU A O 1
ATOM 844 N N . PRO A 1 103 ? 5.508 2.708 -8.344 1.00 90.50 103 PRO A N 1
ATOM 845 C CA . PRO A 1 103 ? 5.067 3.370 -7.119 1.00 90.50 103 PRO A CA 1
ATOM 846 C C . PRO A 1 103 ? 3.706 4.067 -7.232 1.00 90.50 103 PRO A C 1
ATOM 848 O O . PRO A 1 103 ? 3.356 4.660 -8.256 1.00 90.50 103 PRO A O 1
ATOM 851 N N . SER A 1 104 ? 2.993 4.109 -6.109 1.00 91.50 104 SER A N 1
ATOM 852 C CA . SER A 1 104 ? 1.883 5.027 -5.846 1.00 91.50 104 SER A CA 1
ATOM 853 C C . SER A 1 104 ? 2.077 5.735 -4.516 1.00 91.50 104 SER A C 1
ATOM 855 O O . SER A 1 104 ? 2.544 5.142 -3.543 1.00 91.50 104 SER A O 1
ATOM 857 N N . HIS A 1 105 ? 1.670 7.000 -4.462 1.00 90.31 105 HIS A N 1
ATOM 858 C CA . HIS A 1 105 ? 1.725 7.794 -3.242 1.00 90.31 105 HIS A CA 1
ATOM 859 C C . HIS A 1 105 ? 0.380 7.777 -2.533 1.00 90.31 105 HIS A C 1
ATOM 861 O O . HIS A 1 105 ? -0.686 7.769 -3.156 1.00 90.31 105 HIS A O 1
ATOM 867 N N . PHE A 1 106 ? 0.430 7.811 -1.211 1.00 90.62 106 PHE A N 1
ATOM 868 C CA . PHE A 1 106 ? -0.738 8.081 -0.399 1.00 90.62 106 PHE A CA 1
ATOM 869 C C . PHE A 1 106 ? -0.359 8.905 0.823 1.00 90.62 106 PHE A C 1
ATOM 871 O O . PHE A 1 106 ? 0.808 9.043 1.177 1.00 90.62 106 PHE A O 1
ATOM 878 N N . VAL A 1 107 ? -1.366 9.475 1.459 1.00 88.88 107 VAL A N 1
ATOM 879 C CA . VAL A 1 107 ? -1.222 10.335 2.624 1.00 88.88 107 VAL A CA 1
ATOM 880 C C . VAL A 1 107 ? -2.264 9.948 3.657 1.00 88.88 107 VAL A C 1
ATOM 882 O O . VAL A 1 107 ? -3.417 9.685 3.311 1.00 88.88 107 VAL A O 1
ATOM 885 N N . ILE A 1 108 ? -1.848 9.890 4.918 1.00 87.00 108 ILE A N 1
ATOM 886 C CA . ILE A 1 108 ? -2.739 9.701 6.063 1.00 87.00 108 ILE A CA 1
ATOM 887 C C . ILE A 1 108 ? -2.944 11.056 6.721 1.00 87.00 108 ILE A C 1
ATOM 889 O O . ILE A 1 108 ? -1.968 11.672 7.136 1.00 87.00 108 ILE A O 1
ATOM 893 N N . PHE A 1 109 ? -4.198 11.487 6.843 1.00 82.62 109 PHE A N 1
ATOM 894 C CA . PHE A 1 109 ? -4.590 12.736 7.490 1.00 82.62 109 PHE A CA 1
ATOM 895 C C . PHE A 1 109 ? -5.395 12.466 8.762 1.00 82.62 109 PHE A C 1
ATOM 897 O O . PHE A 1 109 ? -6.414 11.765 8.729 1.00 82.62 109 PHE A O 1
ATOM 904 N N . ASP A 1 110 ? -4.931 13.034 9.878 1.00 79.75 110 ASP A N 1
ATOM 905 C CA . ASP A 1 110 ? -5.575 13.022 11.204 1.00 79.75 110 ASP A CA 1
ATOM 906 C C . ASP A 1 110 ? -5.977 11.6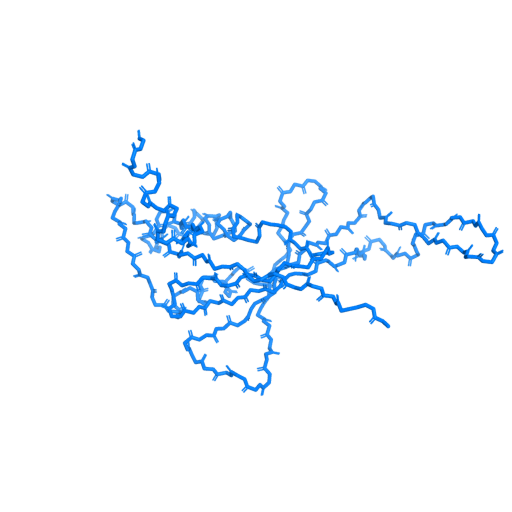19 11.708 1.00 79.75 110 ASP A C 1
ATOM 908 O O . ASP A 1 110 ? -6.910 11.444 12.486 1.00 79.75 110 ASP A O 1
ATOM 912 N N . GLY A 1 111 ? -5.311 10.573 11.212 1.00 77.31 111 GLY A N 1
ATOM 913 C CA . GLY A 1 111 ? -5.648 9.185 11.533 1.00 77.31 111 GLY A CA 1
ATOM 914 C C . GLY A 1 111 ? -7.010 8.697 11.002 1.00 77.31 111 GLY A C 1
ATOM 915 O O . GLY A 1 111 ? -7.437 7.592 11.328 1.00 77.31 111 GLY A O 1
ATOM 916 N N . LYS A 1 112 ? -7.700 9.499 10.183 1.00 80.31 112 LYS A N 1
ATOM 917 C CA . LYS A 1 112 ? -9.089 9.248 9.756 1.00 80.31 112 LYS A CA 1
ATOM 918 C C . LYS A 1 112 ? -9.230 9.062 8.259 1.00 80.31 112 LYS A C 1
ATOM 920 O O . LYS A 1 112 ? -10.087 8.300 7.820 1.00 80.31 112 LYS A O 1
ATOM 925 N N . ILE A 1 113 ? -8.436 9.786 7.474 1.00 74.25 113 ILE A N 1
ATOM 926 C CA . ILE A 1 113 ? -8.590 9.841 6.022 1.00 74.25 113 ILE A CA 1
ATOM 927 C C . ILE A 1 113 ? -7.298 9.393 5.357 1.00 74.25 113 ILE A C 1
ATOM 929 O O . ILE A 1 113 ? -6.213 9.827 5.729 1.00 74.25 113 ILE A O 1
ATOM 933 N N . THR A 1 114 ? -7.422 8.539 4.347 1.00 81.75 114 THR A N 1
ATOM 934 C CA . THR A 1 114 ? -6.335 8.210 3.427 1.00 81.75 114 THR A CA 1
ATOM 935 C C . THR A 1 114 ? -6.614 8.854 2.076 1.00 81.75 114 THR A C 1
ATOM 937 O O . THR A 1 114 ? -7.655 8.586 1.481 1.00 81.75 114 THR A O 1
ATOM 940 N N . GLY A 1 115 ? -5.706 9.692 1.580 1.00 82.00 115 GLY A N 1
ATOM 941 C CA . GLY A 1 115 ? -5.711 10.169 0.196 1.00 82.00 115 GLY A CA 1
ATOM 942 C C . GLY A 1 115 ? -4.731 9.344 -0.628 1.00 82.00 115 GLY A C 1
ATOM 943 O O . GLY A 1 115 ? -3.573 9.257 -0.245 1.00 82.00 115 GLY A O 1
ATOM 944 N N . ALA A 1 116 ? -5.157 8.729 -1.730 1.00 85.38 116 ALA A N 1
ATOM 945 C CA . ALA A 1 116 ? -4.273 7.939 -2.592 1.00 85.38 116 ALA A CA 1
ATOM 946 C C . ALA A 1 116 ? -4.232 8.508 -4.013 1.00 85.38 116 ALA A C 1
ATOM 948 O O . ALA A 1 116 ? -5.280 8.722 -4.630 1.00 85.38 116 ALA A O 1
ATOM 949 N N . GLU A 1 117 ? -3.019 8.731 -4.517 1.00 83.50 117 GLU A N 1
ATOM 950 C CA . GLU A 1 117 ? -2.745 9.157 -5.885 1.00 83.50 117 GLU A CA 1
ATOM 951 C C . GLU A 1 117 ? -2.684 7.934 -6.804 1.00 83.50 117 GLU A C 1
ATOM 953 O O . GLU A 1 117 ? -1.855 7.037 -6.635 1.00 83.50 117 GLU A O 1
ATOM 958 N N . TYR A 1 118 ? -3.539 7.930 -7.824 1.00 76.38 118 TYR A N 1
ATOM 959 C CA . TYR A 1 118 ? -3.512 6.936 -8.884 1.00 76.38 118 TYR A CA 1
ATOM 960 C C . TYR A 1 118 ? -2.989 7.572 -10.166 1.00 76.38 118 TYR A C 1
ATOM 962 O O . TYR A 1 118 ? -3.597 8.490 -10.725 1.00 76.38 118 TYR A O 1
ATOM 970 N N . ASN A 1 119 ? -1.869 7.037 -10.641 1.00 72.69 119 ASN A N 1
ATOM 971 C CA . ASN A 1 119 ? -1.323 7.296 -11.965 1.00 72.69 119 ASN A CA 1
ATOM 972 C C . ASN A 1 119 ? -1.457 6.021 -12.826 1.00 72.69 119 ASN A C 1
ATOM 974 O O . ASN A 1 119 ? -1.909 4.973 -12.354 1.00 72.69 119 ASN A O 1
ATOM 978 N N . TYR A 1 120 ? -1.125 6.113 -14.115 1.00 71.69 120 TYR A N 1
ATOM 979 C CA . TYR A 1 120 ? -1.320 4.996 -15.043 1.00 71.69 120 TYR A CA 1
ATOM 980 C C . TYR A 1 120 ? -0.460 3.763 -14.698 1.00 71.69 120 TYR A C 1
ATOM 982 O O . TYR A 1 120 ? -0.941 2.638 -14.841 1.00 71.69 120 TYR A O 1
ATOM 990 N N . TYR A 1 121 ? 0.756 3.993 -14.193 1.00 73.94 121 TYR A N 1
ATOM 991 C CA . TYR A 1 121 ? 1.820 2.994 -14.028 1.00 73.94 121 TYR A CA 1
ATOM 992 C C . TYR A 1 121 ? 2.019 2.502 -12.585 1.00 73.94 121 TYR A C 1
ATOM 994 O O . TYR A 1 121 ? 2.905 1.699 -12.334 1.00 73.94 121 TYR A O 1
ATOM 1002 N N . GLY A 1 122 ? 1.244 3.007 -11.628 1.00 81.38 122 GLY A N 1
ATOM 1003 C CA . GLY A 1 122 ? 1.425 2.737 -10.207 1.00 81.38 122 GLY A CA 1
ATOM 1004 C C . GLY A 1 122 ? 0.539 1.616 -9.678 1.00 81.38 122 GLY A C 1
ATOM 1005 O O . GLY A 1 122 ? -0.294 1.023 -10.372 1.00 81.38 122 GLY A O 1
ATOM 1006 N N . VAL A 1 123 ? 0.680 1.368 -8.381 1.00 86.38 123 VAL A N 1
ATOM 1007 C CA . VAL A 1 123 ? -0.149 0.439 -7.625 1.00 86.38 123 VAL A CA 1
ATOM 1008 C C . VAL A 1 123 ? -1.639 0.797 -7.727 1.00 86.38 123 VAL A C 1
ATOM 1010 O O . VAL A 1 123 ? -2.124 1.792 -7.189 1.00 86.38 123 VAL A O 1
ATOM 1013 N N . ARG A 1 124 ? -2.418 -0.085 -8.362 1.00 85.50 124 ARG A N 1
ATOM 1014 C CA . ARG A 1 124 ? -3.887 -0.024 -8.324 1.00 85.50 124 ARG A CA 1
ATOM 1015 C C . ARG A 1 124 ? -4.417 -0.502 -6.973 1.00 85.50 124 ARG A C 1
ATOM 1017 O O . ARG A 1 124 ? -3.804 -1.343 -6.313 1.00 85.50 124 ARG A O 1
ATOM 1024 N N . TRP A 1 125 ? -5.579 0.029 -6.591 1.00 86.44 125 TRP A N 1
ATOM 1025 C CA . TRP A 1 125 ? -6.288 -0.323 -5.358 1.00 86.44 125 TRP A CA 1
ATOM 1026 C C . TRP A 1 125 ? -5.418 -0.207 -4.095 1.00 86.44 125 TRP A C 1
ATOM 1028 O O . TRP A 1 125 ? -5.353 -1.129 -3.280 1.00 86.44 125 TRP A O 1
ATOM 1038 N N . VAL A 1 126 ? -4.746 0.942 -3.930 1.00 89.38 126 VAL A N 1
ATOM 1039 C CA . VAL A 1 126 ? -3.873 1.245 -2.779 1.00 89.38 126 VAL A CA 1
ATOM 1040 C C . VAL A 1 126 ? -4.582 0.937 -1.462 1.00 89.38 126 VAL A C 1
ATOM 1042 O O . VAL A 1 126 ? -4.029 0.241 -0.619 1.00 89.38 126 VAL A O 1
ATOM 1045 N N . HIS A 1 127 ? -5.838 1.367 -1.316 1.00 89.88 127 HIS A N 1
ATOM 1046 C CA . HIS A 1 127 ? -6.626 1.131 -0.107 1.00 89.88 127 HIS A CA 1
ATOM 1047 C C . HIS A 1 127 ? -6.774 -0.366 0.224 1.00 89.88 127 HIS A C 1
ATOM 1049 O O . HIS A 1 127 ? -6.579 -0.757 1.370 1.00 89.88 127 HIS A O 1
ATOM 1055 N N . SER A 1 128 ? -7.057 -1.223 -0.764 1.00 90.38 128 SER A N 1
ATOM 1056 C CA . SER A 1 128 ? -7.216 -2.666 -0.546 1.00 90.38 128 SER A CA 1
ATOM 1057 C C . SER A 1 128 ? -5.892 -3.327 -0.163 1.00 90.38 128 SER A C 1
ATOM 1059 O O . SER A 1 128 ? -5.867 -4.211 0.691 1.00 90.38 128 SER A O 1
ATOM 1061 N N . LYS A 1 129 ? -4.777 -2.887 -0.765 1.00 91.50 129 LYS A N 1
ATOM 1062 C CA . LYS A 1 129 ? -3.434 -3.365 -0.402 1.00 91.50 129 LYS A CA 1
ATOM 1063 C C . LYS A 1 129 ? -3.053 -2.939 1.015 1.00 91.50 129 LYS A C 1
ATOM 1065 O O . LYS A 1 129 ? -2.549 -3.768 1.759 1.00 91.50 129 LYS A O 1
ATOM 1070 N N . LEU A 1 130 ? -3.364 -1.705 1.415 1.00 92.56 130 LEU A N 1
ATOM 1071 C CA . LEU A 1 130 ? -3.151 -1.238 2.788 1.00 92.56 130 LEU A CA 1
ATOM 1072 C C . LEU A 1 130 ? -3.996 -2.017 3.800 1.00 92.56 130 LEU A C 1
ATOM 1074 O O . LEU A 1 130 ? -3.465 -2.429 4.824 1.00 92.56 130 LEU A O 1
ATOM 1078 N N . VAL A 1 131 ? -5.276 -2.275 3.506 1.00 93.81 131 VAL A N 1
ATOM 1079 C CA . VAL A 1 131 ? -6.133 -3.122 4.356 1.00 93.81 131 VAL A CA 1
ATOM 1080 C C . VAL A 1 131 ? -5.502 -4.494 4.561 1.00 93.81 131 VAL A C 1
ATOM 1082 O O . VAL A 1 131 ? -5.447 -4.970 5.690 1.00 93.81 131 VAL A O 1
ATOM 1085 N N . TRP A 1 132 ? -5.012 -5.120 3.490 1.00 93.00 132 TRP A N 1
ATOM 1086 C CA . TRP A 1 132 ? -4.356 -6.421 3.578 1.00 93.00 132 TRP A CA 1
ATOM 1087 C C . TRP A 1 132 ? -3.085 -6.365 4.435 1.00 93.00 132 TRP A C 1
ATOM 1089 O O . TRP A 1 132 ? -2.995 -7.106 5.408 1.00 93.00 132 TRP A O 1
ATOM 1099 N N . LEU A 1 133 ? -2.168 -5.440 4.131 1.00 93.12 133 LEU A N 1
ATOM 1100 C CA . LEU A 1 133 ? -0.902 -5.265 4.851 1.00 93.12 133 LEU A CA 1
ATOM 1101 C C . LEU A 1 133 ? -1.111 -5.022 6.348 1.00 93.12 133 LEU A C 1
ATOM 1103 O O . LEU A 1 133 ? -0.505 -5.678 7.191 1.00 93.12 133 LEU A O 1
ATOM 1107 N N . ILE A 1 134 ? -1.999 -4.086 6.683 1.00 94.75 134 ILE A N 1
ATOM 1108 C CA . ILE A 1 134 ? -2.283 -3.727 8.071 1.00 94.75 134 ILE A CA 1
ATOM 1109 C C . ILE A 1 134 ? -2.963 -4.891 8.791 1.00 94.75 134 ILE A C 1
ATOM 1111 O O . ILE A 1 134 ? -2.595 -5.199 9.919 1.00 94.75 134 ILE A O 1
ATOM 1115 N N . ASN A 1 135 ? -3.938 -5.558 8.168 1.00 95.25 135 ASN A N 1
ATOM 1116 C CA . ASN A 1 135 ? -4.619 -6.686 8.805 1.00 95.25 135 ASN A CA 1
ATOM 1117 C C . ASN A 1 135 ? -3.697 -7.881 9.011 1.00 95.25 135 ASN A C 1
ATOM 1119 O O . ASN A 1 135 ? -3.838 -8.577 10.013 1.00 95.25 135 ASN A O 1
ATOM 1123 N N . ASP A 1 136 ? -2.756 -8.118 8.101 1.00 93.62 136 ASP A N 1
ATOM 1124 C CA . ASP A 1 136 ? -1.746 -9.146 8.297 1.00 93.62 136 ASP A CA 1
ATOM 1125 C C . ASP A 1 136 ? -0.866 -8.839 9.513 1.00 93.62 136 ASP A C 1
ATOM 1127 O O . ASP A 1 136 ? -0.780 -9.648 10.437 1.00 93.62 136 ASP A O 1
ATOM 1131 N N . TYR A 1 137 ? -0.347 -7.611 9.586 1.00 94.25 137 TYR A N 1
ATOM 1132 C CA . TYR A 1 137 ? 0.396 -7.131 10.747 1.00 94.25 137 TYR A CA 1
ATOM 1133 C C . TYR A 1 137 ? -0.403 -7.266 12.053 1.00 94.25 137 TYR A C 1
ATOM 1135 O O . TYR A 1 137 ? 0.123 -7.777 13.038 1.00 94.25 137 TYR A O 1
ATOM 1143 N N . LEU A 1 138 ? -1.677 -6.862 12.073 1.00 94.81 138 LEU A N 1
ATOM 1144 C CA . LEU A 1 138 ? -2.532 -6.952 13.262 1.00 94.81 138 LEU A CA 1
ATOM 1145 C C . LEU A 1 138 ? -2.770 -8.399 13.713 1.00 94.81 138 LEU A C 1
ATOM 1147 O O . LEU A 1 138 ? -2.733 -8.670 14.911 1.00 94.81 138 LEU A O 1
ATOM 1151 N N . ARG A 1 139 ? -2.971 -9.343 12.781 1.00 94.06 139 ARG A N 1
ATOM 1152 C CA . ARG A 1 139 ? -3.120 -10.773 13.114 1.00 94.06 139 ARG A CA 1
ATOM 1153 C C . ARG A 1 139 ? -1.877 -11.333 13.796 1.00 94.06 139 ARG A C 1
ATOM 1155 O O . ARG A 1 139 ? -2.003 -12.125 14.724 1.00 94.06 139 ARG A O 1
ATOM 1162 N N . ASN A 1 140 ? -0.704 -10.880 13.366 1.00 93.69 140 ASN A N 1
ATOM 1163 C CA . ASN A 1 140 ? 0.579 -11.265 13.947 1.00 93.69 140 ASN A CA 1
ATOM 1164 C C . ASN A 1 140 ? 0.913 -10.485 15.236 1.00 93.69 140 ASN A C 1
ATOM 1166 O O . ASN A 1 140 ? 1.911 -10.780 15.886 1.00 93.69 140 ASN A O 1
ATOM 1170 N N . ASN A 1 141 ? 0.084 -9.505 15.622 1.00 94.25 141 ASN A N 1
ATOM 1171 C CA . ASN A 1 141 ? 0.285 -8.636 16.784 1.00 94.25 141 ASN A CA 1
ATOM 1172 C C . ASN A 1 141 ? -1.010 -8.480 17.615 1.00 94.25 141 ASN A C 1
ATOM 1174 O O . ASN A 1 141 ? -1.541 -7.368 17.750 1.00 94.25 141 ASN A O 1
ATOM 1178 N N . PRO A 1 142 ? -1.534 -9.573 18.205 1.00 90.44 142 PRO A N 1
ATOM 1179 C CA . PRO A 1 142 ? -2.818 -9.572 18.913 1.00 90.44 142 PRO A CA 1
ATOM 1180 C C . PRO A 1 142 ? -2.867 -8.632 20.132 1.00 90.44 142 PRO A C 1
ATOM 1182 O O . PRO A 1 142 ? -3.948 -8.203 20.538 1.00 90.44 142 PRO A O 1
ATOM 1185 N N . GLN A 1 143 ? -1.714 -8.248 20.687 1.00 91.94 143 GLN A N 1
ATOM 1186 C CA . GLN A 1 143 ? -1.586 -7.310 21.808 1.00 91.94 143 GLN A CA 1
ATOM 1187 C C . GLN A 1 143 ? -2.080 -5.882 21.503 1.00 91.94 143 GLN A C 1
ATOM 1189 O O . GLN A 1 143 ? -2.238 -5.081 22.419 1.00 91.94 143 GLN A O 1
ATOM 1194 N N . ILE A 1 144 ? -2.324 -5.541 20.233 1.00 91.06 144 ILE A N 1
ATOM 1195 C CA . ILE A 1 144 ? -2.736 -4.193 19.800 1.00 91.06 144 ILE A CA 1
ATOM 1196 C C . ILE A 1 144 ? -4.226 -3.897 20.111 1.00 91.06 144 ILE A C 1
ATOM 1198 O O . ILE A 1 144 ? -4.667 -2.756 19.971 1.00 91.06 144 ILE A O 1
ATOM 1202 N N . ASP A 1 145 ? -5.000 -4.890 20.569 1.00 90.94 145 ASP A N 1
ATOM 1203 C CA . ASP A 1 145 ? -6.456 -4.811 20.822 1.00 90.94 145 ASP A CA 1
ATOM 1204 C C . ASP A 1 145 ? -7.265 -4.274 19.621 1.00 90.94 145 ASP A C 1
ATOM 1206 O O . ASP A 1 145 ? -8.263 -3.559 19.738 1.00 90.94 145 ASP A O 1
ATOM 1210 N N . ILE A 1 146 ? -6.809 -4.606 18.414 1.00 95.50 146 ILE A N 1
ATOM 1211 C CA . ILE A 1 146 ? -7.479 -4.278 17.159 1.00 95.50 146 ILE A CA 1
ATOM 1212 C C . ILE A 1 146 ? -7.544 -5.544 16.322 1.00 95.50 146 ILE A C 1
ATOM 1214 O O . ILE A 1 146 ? -6.522 -6.116 15.959 1.00 95.50 146 ILE A O 1
ATOM 1218 N N . LYS A 1 147 ? -8.765 -5.941 15.971 1.00 94.94 147 LYS A N 1
ATOM 1219 C CA . LYS A 1 147 ? -9.040 -7.122 15.156 1.00 94.94 147 LYS A CA 1
ATOM 1220 C C . LYS A 1 147 ? -8.701 -6.890 13.691 1.00 94.94 147 LYS A C 1
ATOM 1222 O O . LYS A 1 147 ? -8.168 -7.777 13.033 1.00 94.94 147 LYS A O 1
ATOM 1227 N N . LYS A 1 148 ? -9.097 -5.730 13.156 1.00 96.38 148 LYS A N 1
ATOM 1228 C CA . LYS A 1 148 ? -8.888 -5.364 11.749 1.00 96.38 148 LYS A CA 1
ATOM 1229 C C . LYS A 1 148 ? -9.038 -3.864 11.504 1.00 96.38 148 LYS A C 1
ATOM 1231 O O . LYS A 1 148 ? -9.700 -3.159 12.266 1.00 96.38 148 LYS A O 1
ATOM 1236 N N . VAL A 1 149 ? -8.498 -3.406 10.384 1.00 96.00 149 VAL A N 1
ATOM 1237 C CA . VAL A 1 149 ? -8.792 -2.127 9.746 1.00 96.00 149 VAL A CA 1
ATOM 1238 C C . VAL A 1 149 ? -9.732 -2.330 8.556 1.00 96.00 149 VAL A C 1
ATOM 1240 O O . VAL A 1 149 ? -9.657 -3.322 7.824 1.00 96.00 149 VAL A O 1
ATOM 1243 N N . GLU A 1 150 ? -10.613 -1.362 8.346 1.00 94.31 150 GLU A N 1
ATOM 1244 C CA . GLU A 1 150 ? -11.419 -1.193 7.143 1.00 94.31 150 GLU A CA 1
ATOM 1245 C C . GLU A 1 150 ? -11.074 0.172 6.530 1.00 94.31 150 GLU A C 1
ATOM 1247 O O . GLU A 1 150 ? -11.101 1.185 7.226 1.00 94.31 150 GLU A O 1
ATOM 1252 N N . ILE A 1 151 ? -10.755 0.215 5.233 1.00 92.75 151 ILE A N 1
ATOM 1253 C CA . ILE A 1 151 ? -10.524 1.466 4.496 1.00 92.75 151 ILE A CA 1
ATOM 1254 C C . ILE A 1 151 ? -11.580 1.557 3.399 1.00 92.75 151 ILE A C 1
ATOM 1256 O O . ILE A 1 151 ? -11.574 0.761 2.459 1.00 92.75 151 ILE A O 1
ATOM 1260 N N . LYS A 1 152 ? -12.515 2.495 3.546 1.00 88.56 152 LYS A N 1
ATOM 1261 C CA . LYS A 1 152 ? -13.715 2.614 2.705 1.00 88.56 152 LYS A CA 1
ATOM 1262 C C . LYS A 1 152 ? -13.680 3.908 1.905 1.00 88.56 152 LYS A C 1
ATOM 1264 O O . LYS A 1 152 ? -13.231 4.913 2.446 1.00 88.56 152 LYS A O 1
ATOM 1269 N N . PRO A 1 153 ? -14.129 3.927 0.642 1.00 84.44 153 PRO A N 1
ATOM 1270 C CA . PRO A 1 153 ? -14.194 5.170 -0.119 1.00 84.44 153 PRO A CA 1
ATOM 1271 C C . PRO A 1 153 ? -15.104 6.173 0.593 1.00 84.44 153 PRO A C 1
ATOM 1273 O O . PRO A 1 153 ? -16.177 5.804 1.068 1.00 84.44 153 PRO A O 1
ATOM 1276 N N . ILE A 1 154 ? -14.682 7.437 0.651 1.00 81.25 154 ILE A N 1
ATOM 1277 C CA . ILE A 1 154 ? -15.576 8.525 1.050 1.00 81.25 154 ILE A CA 1
ATOM 1278 C C . ILE A 1 154 ? -16.432 8.824 -0.173 1.00 81.25 154 ILE A C 1
ATOM 1280 O O . ILE A 1 154 ? -15.971 9.435 -1.138 1.00 81.25 154 ILE A O 1
ATOM 1284 N N . LEU A 1 155 ? -17.661 8.319 -0.166 1.00 68.25 155 LEU A N 1
ATOM 1285 C CA . LEU A 1 155 ? -18.611 8.629 -1.223 1.00 68.25 155 LEU A CA 1
ATOM 1286 C C . LEU A 1 155 ? -19.117 10.063 -1.037 1.00 68.25 155 LEU A C 1
ATOM 1288 O O . LEU A 1 155 ? -19.198 10.579 0.080 1.00 68.25 155 LEU A O 1
ATOM 1292 N N . LYS A 1 156 ? -19.469 10.722 -2.144 1.00 62.34 156 LYS A N 1
ATOM 1293 C CA . LYS A 1 156 ? -20.233 11.971 -2.063 1.00 62.34 156 LYS A CA 1
ATOM 1294 C C . LYS A 1 156 ? -21.552 11.689 -1.347 1.00 62.34 156 LYS A C 1
ATOM 1296 O O . LYS A 1 156 ? -22.131 10.622 -1.546 1.00 62.34 156 LYS A O 1
ATOM 1301 N N . LYS A 1 157 ? -22.034 12.655 -0.562 1.00 64.06 157 LYS A N 1
ATOM 1302 C CA . LYS A 1 157 ? -23.305 12.560 0.174 1.00 64.06 157 LYS A CA 1
ATOM 1303 C C . LYS A 1 157 ? -24.452 12.052 -0.713 1.00 64.06 157 LYS A C 1
ATOM 1305 O O . LYS A 1 157 ? -25.135 11.116 -0.340 1.00 64.06 157 LYS A O 1
ATOM 1310 N N . GLU A 1 158 ? -24.538 12.556 -1.941 1.00 54.19 158 GLU A N 1
ATOM 1311 C CA . GLU A 1 158 ? -25.538 12.167 -2.950 1.00 54.19 158 GLU A CA 1
ATOM 1312 C C . GLU A 1 158 ? -25.553 10.659 -3.268 1.00 54.19 158 GLU A C 1
ATOM 1314 O O . GLU A 1 158 ? -26.596 10.094 -3.580 1.00 54.19 158 GLU A O 1
ATOM 1319 N N . VAL A 1 159 ? -24.395 9.996 -3.203 1.00 55.62 159 VAL A N 1
ATOM 1320 C CA . VAL A 1 159 ? -24.262 8.556 -3.463 1.00 55.62 159 VAL A CA 1
ATOM 1321 C C . VAL A 1 159 ? -24.631 7.746 -2.220 1.00 55.62 159 VAL A C 1
ATOM 1323 O O . VAL A 1 159 ? -25.240 6.690 -2.357 1.00 55.62 159 VAL A O 1
ATOM 1326 N N . TYR A 1 160 ? -24.318 8.246 -1.019 1.00 57.56 160 TYR A N 1
ATOM 1327 C CA . TYR A 1 160 ? -24.837 7.666 0.224 1.00 57.56 160 TYR A CA 1
ATOM 1328 C C . TYR A 1 160 ? -26.367 7.724 0.253 1.00 57.56 160 TYR A C 1
ATOM 1330 O O . TYR A 1 160 ? -27.002 6.697 0.471 1.00 57.56 160 TYR A O 1
ATOM 1338 N N . ASP A 1 161 ? -26.942 8.878 -0.093 1.00 55.44 161 ASP A N 1
ATOM 1339 C CA . ASP A 1 161 ? -28.392 9.084 -0.162 1.00 55.44 161 ASP A CA 1
ATOM 1340 C C . ASP A 1 161 ? -29.067 8.165 -1.204 1.00 55.44 161 ASP A C 1
ATOM 1342 O O . ASP A 1 161 ? -30.239 7.819 -1.071 1.00 55.44 161 ASP A O 1
ATOM 1346 N N . LEU A 1 162 ? -28.351 7.777 -2.267 1.00 48.41 162 LEU A N 1
ATOM 1347 C CA . LEU A 1 162 ? -28.817 6.804 -3.262 1.00 48.41 162 LEU A CA 1
ATOM 1348 C C . LEU A 1 162 ? -28.752 5.366 -2.743 1.00 48.41 162 LEU A C 1
ATOM 1350 O O . LEU A 1 162 ? -29.675 4.608 -3.004 1.00 48.41 162 LEU A O 1
ATOM 1354 N N . ILE A 1 163 ? -27.690 4.992 -2.025 1.00 54.16 163 ILE A N 1
ATOM 1355 C CA . ILE A 1 163 ? -27.515 3.640 -1.472 1.00 54.16 163 ILE A CA 1
ATOM 1356 C C . ILE A 1 163 ? -28.506 3.375 -0.332 1.00 54.16 163 ILE A C 1
ATOM 1358 O O . ILE A 1 163 ? -29.030 2.276 -0.258 1.00 54.16 163 ILE A O 1
ATOM 1362 N N . GLU A 1 164 ? -28.803 4.364 0.517 1.00 54.72 164 GLU A N 1
ATOM 1363 C CA . GLU A 1 164 ? -29.786 4.226 1.610 1.00 54.72 164 GLU A CA 1
ATOM 1364 C C . GLU A 1 164 ? -31.244 4.134 1.129 1.00 54.72 164 GLU A C 1
ATOM 1366 O O . GLU A 1 164 ? -32.128 3.760 1.897 1.00 54.72 164 GLU A O 1
ATOM 1371 N N . LYS A 1 165 ? -31.516 4.484 -0.134 1.00 52.72 165 LYS A N 1
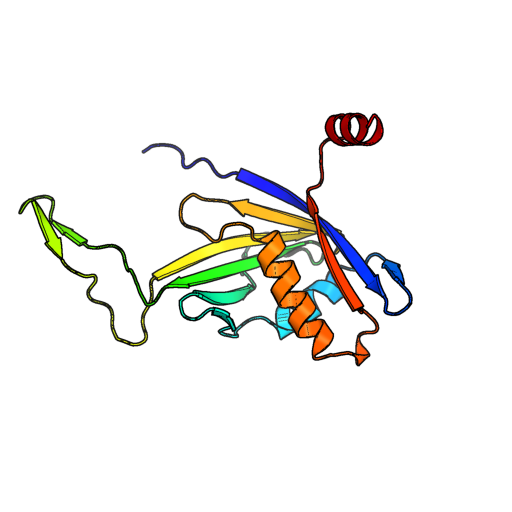ATOM 1372 C CA . LYS A 1 165 ? -32.848 4.353 -0.743 1.00 52.72 165 LYS A CA 1
ATO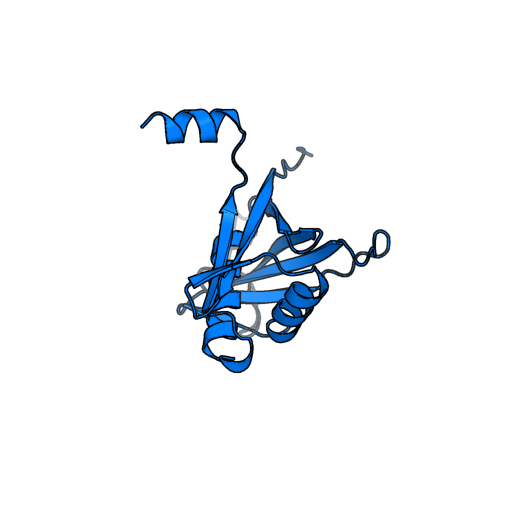M 1373 C C . LYS A 1 165 ? -33.163 2.940 -1.249 1.00 52.72 165 LYS A C 1
ATOM 1375 O O . LYS A 1 165 ? -34.306 2.718 -1.647 1.00 52.72 165 LYS A O 1
ATOM 1380 N N . PHE A 1 166 ? -32.189 2.029 -1.262 1.00 43.78 166 PHE A N 1
ATOM 1381 C CA . PHE A 1 166 ? -32.342 0.628 -1.674 1.00 43.78 166 PHE A CA 1
ATOM 1382 C C . PHE A 1 166 ? -32.119 -0.317 -0.493 1.00 43.78 166 PHE A C 1
ATOM 1384 O O . PHE A 1 166 ? -32.704 -1.421 -0.537 1.00 43.78 166 PHE A O 1
#

Foldseek 3Di:
DDDFDKDKFKWWKWFAFPVGDIDFDFLVVVVVLQVVLAPDFPDPDPFWTKHKHWDDDPPDDDSQKTKIKIWTWGQPPDDWDADPVVRDTHHDPDDNPHTDIAIWMWMHGRSTMIMTIDGPRHDPPPQVVCQVSSQVSCVVPVVVRTNGMDIGTPDDPVVVVVVVVD

Radius of gyration: 18.89 Å; chains: 1; bounding box: 53×37×58 Å

Sequence (166 aa):
MGEVLRKIHFYQVVWVKNNGDRIQKNAQFIHNVLSNISGQLIPKNDDELLYLEPYQQTTLSNSAGQFYRISKIRTRDLPLKFDATKKDISPLDLKDYEGLFEPSHFVIFDGKITGAEYNYYGVRWVHSKLVWLINDYLRNNPQIDIKKVEIKPILKKEVYDLIEKF

Secondary structure (DSSP, 8-state):
------EEEEEEEEEE-TTS-EE---HHHHHHHHHHHTT-EEEEETTEEEEEEE---SS--BTTEEEEEEEEEE-SSPPPEEETTTTEEE-----TT--EEEEEEEEEETTTEEEEEE-TTS-S-HHHHHHHHHHHHHHT-GGGS--EEEEEE---HHHHHHHTT-